Protein AF-A0A821B7I1-F1 (afdb_monomer_lite)

Foldseek 3Di:
DPDDDDDDDDPVVVVVVVVVVVVVVVVVVCQVPQVSQQVQPEEEDAVDDAWAQDPVNGYIYGYPNVVVVVCVVVVHDDDDHDDD

Sequence (84 aa):
MLLDGIRLNNKADKQSENRISRSLSSLFDLRRLGLLCDLLWSDPDNDLKGWSENDAGISLRFGVDIVNEFLNQHKMDLICRAHK

Organism: NCBI:txid392030

InterPro domains:
  IPR004843 Calcineurin-like, phosphoesterase domain [PF00149] (23-83)
  IPR006186 Serine/threonine-specific protein phosphatase/bis(5-nucleosyl)-tetraphosphatase [PR00114] (18-45)
  IPR006186 Serine/threonine-specific protein phosphatase/bis(5-nucleosyl)-tetraphosphatase [PR00114] (75-84)
  IPR029052 Metallo-dependent phosphatase-like [G3DSA:3.60.21.10] (8-84)
  IPR029052 Metallo-dependent phosphatase-like [SSF56300] (29-83)
  IPR050341 Serine/threonine-protein phosphatase PP1 catalytic subunit [PTHR11668] (19-84)

Secondary structure (DSSP, 8-state):
---------SHHHHHHHHHHHHHHHHHHHHHTSHHHHHHHH-EE-TT--SEEE-TTSSSEEE-HHHHHHHHHHHT-S-------

Radius of gyration: 19.02 Å; chains: 1; bounding box: 34×24×57 Å

Structure (mmCIF, N/CA/C/O backbone):
data_AF-A0A821B7I1-F1
#
_entry.id   AF-A0A821B7I1-F1
#
loop_
_atom_site.group_PDB
_atom_site.id
_atom_site.type_symbol
_atom_site.label_atom_id
_atom_site.label_alt_id
_atom_site.label_comp_id
_atom_site.label_asym_id
_atom_site.label_entity_id
_atom_site.label_seq_id
_atom_site.pdbx_PDB_ins_code
_atom_site.Cartn_x
_atom_site.Cartn_y
_atom_site.Cartn_z
_atom_site.occupancy
_atom_site.B_iso_or_equiv
_atom_site.auth_seq_id
_atom_site.auth_comp_id
_atom_site.auth_asym_id
_atom_site.auth_atom_id
_atom_site.pdbx_PDB_model_num
ATOM 1 N N . MET A 1 1 ? 22.776 -5.988 -30.320 1.00 41.62 1 MET A N 1
ATOM 2 C CA . MET A 1 1 ? 22.000 -4.780 -29.966 1.00 41.62 1 MET A CA 1
ATOM 3 C C . MET A 1 1 ? 20.975 -4.556 -31.067 1.00 41.62 1 MET A C 1
ATOM 5 O O . MET A 1 1 ? 21.283 -3.930 -32.065 1.00 41.62 1 MET A O 1
ATOM 9 N N . LEU A 1 2 ? 19.814 -5.206 -30.956 1.00 36.59 2 LEU A N 1
ATOM 10 C CA . LEU A 1 2 ? 18.750 -5.214 -31.968 1.00 36.59 2 LEU A CA 1
ATOM 11 C C . LEU A 1 2 ? 17.853 -3.981 -31.787 1.00 36.59 2 LEU A C 1
ATOM 13 O O . LEU A 1 2 ? 16.840 -4.063 -31.101 1.00 36.59 2 LEU A O 1
ATOM 17 N N . LEU A 1 3 ? 18.240 -2.839 -32.358 1.00 43.59 3 LEU A N 1
ATOM 18 C CA . LEU A 1 3 ? 17.382 -1.645 -32.420 1.00 43.59 3 LEU A CA 1
ATOM 19 C C . LEU A 1 3 ? 17.355 -0.991 -33.809 1.00 43.59 3 LEU A C 1
ATOM 21 O O . LEU A 1 3 ? 17.031 0.184 -33.917 1.00 43.59 3 LEU A O 1
ATOM 25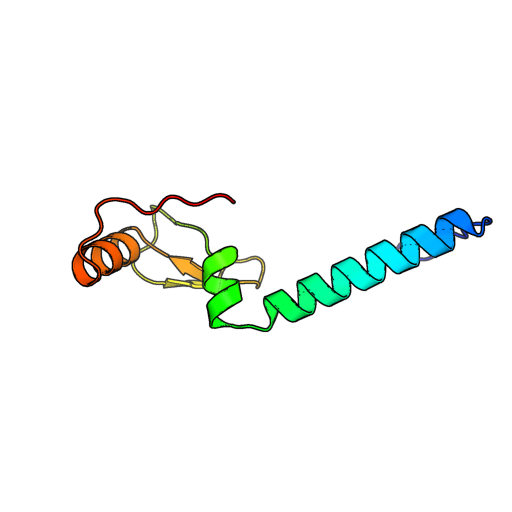 N N . ASP A 1 4 ? 17.618 -1.747 -34.875 1.00 49.44 4 ASP A N 1
ATOM 26 C CA . ASP A 1 4 ? 17.421 -1.254 -36.239 1.00 49.44 4 ASP A CA 1
ATOM 27 C C . ASP A 1 4 ? 16.426 -2.134 -36.993 1.00 49.44 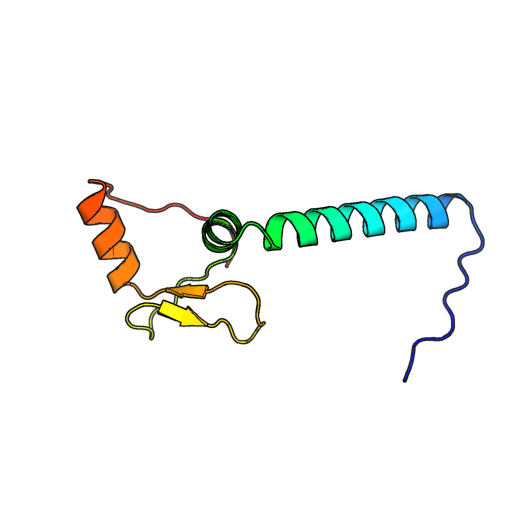4 ASP A C 1
ATOM 29 O O . ASP A 1 4 ? 16.706 -3.291 -37.303 1.00 49.44 4 ASP A O 1
ATOM 33 N N . GLY A 1 5 ? 15.270 -1.553 -37.327 1.00 47.28 5 GLY A N 1
ATOM 34 C CA . GLY A 1 5 ? 14.483 -2.009 -38.472 1.00 47.28 5 GLY A CA 1
ATOM 35 C C . GLY A 1 5 ? 13.063 -2.493 -38.195 1.00 47.28 5 GLY A C 1
ATOM 36 O O . GLY A 1 5 ? 12.735 -3.629 -38.513 1.00 47.28 5 GLY A O 1
ATOM 37 N N . ILE A 1 6 ? 12.171 -1.605 -37.752 1.00 47.94 6 ILE A N 1
ATOM 38 C CA . ILE A 1 6 ? 10.754 -1.710 -38.132 1.00 47.94 6 ILE A CA 1
ATOM 39 C C . ILE A 1 6 ? 10.377 -0.402 -38.828 1.00 47.94 6 ILE A C 1
ATOM 41 O O . ILE A 1 6 ? 10.036 0.594 -38.199 1.00 47.94 6 ILE A O 1
ATOM 45 N N . ARG A 1 7 ? 10.499 -0.378 -40.158 1.00 49.75 7 ARG A N 1
ATOM 46 C CA . ARG A 1 7 ? 10.028 0.740 -40.982 1.00 49.75 7 ARG A CA 1
ATOM 47 C C . ARG A 1 7 ? 8.565 0.477 -41.342 1.00 49.75 7 ARG A C 1
ATOM 49 O O . ARG A 1 7 ? 8.291 -0.255 -42.289 1.00 49.75 7 ARG A O 1
ATOM 56 N N . LEU A 1 8 ? 7.637 1.045 -40.571 1.00 51.38 8 LEU A N 1
ATOM 57 C CA . LEU A 1 8 ? 6.197 0.939 -40.830 1.00 51.38 8 LEU A CA 1
ATOM 58 C C . LEU A 1 8 ? 5.789 1.897 -41.964 1.00 51.38 8 LEU A C 1
ATOM 60 O O . LEU A 1 8 ? 6.016 3.109 -41.905 1.00 51.38 8 LEU A O 1
ATOM 64 N N . ASN A 1 9 ? 5.225 1.331 -43.033 1.00 54.94 9 ASN A N 1
ATOM 65 C CA . ASN A 1 9 ? 4.999 2.004 -44.317 1.00 54.94 9 ASN A CA 1
ATOM 66 C C . ASN A 1 9 ? 3.594 2.614 -44.484 1.00 54.94 9 ASN A C 1
ATOM 68 O O . ASN A 1 9 ? 3.287 3.093 -45.573 1.00 54.94 9 ASN A O 1
ATOM 72 N N . ASN A 1 10 ? 2.748 2.670 -43.448 1.00 59.59 10 ASN A N 1
ATOM 73 C CA . ASN A 1 10 ? 1.392 3.219 -43.573 1.00 59.59 10 ASN A CA 1
ATOM 74 C C . ASN A 1 10 ? 1.044 4.278 -42.515 1.00 59.59 10 ASN A C 1
ATOM 76 O O . ASN A 1 10 ? 1.477 4.229 -41.367 1.00 59.59 10 ASN A O 1
ATOM 80 N N . LYS A 1 11 ? 0.221 5.269 -42.904 1.00 58.38 11 LYS A N 1
ATOM 81 C CA . LYS A 1 11 ? -0.264 6.346 -42.009 1.00 58.38 11 LYS A CA 1
ATOM 82 C C . LYS A 1 11 ? -1.021 5.810 -40.783 1.00 58.38 11 LYS A C 1
ATOM 84 O O . LYS A 1 11 ? -0.971 6.450 -39.736 1.00 58.38 11 LYS A O 1
ATOM 89 N N . ALA A 1 12 ? -1.687 4.661 -40.914 1.00 58.56 12 ALA A N 1
ATOM 90 C CA . ALA A 1 12 ? -2.387 3.993 -39.817 1.00 58.56 12 ALA A CA 1
ATOM 91 C C . ALA A 1 12 ? -1.420 3.567 -38.697 1.00 58.56 12 ALA A C 1
ATOM 93 O O . ALA A 1 12 ? -1.697 3.822 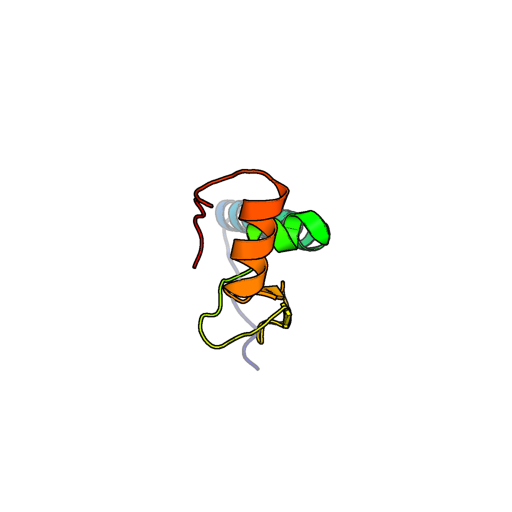-37.526 1.00 58.56 12 ALA A O 1
ATOM 94 N N . ASP A 1 13 ? -0.248 3.047 -39.066 1.00 59.47 13 ASP A N 1
ATOM 95 C CA . ASP A 1 13 ? 0.766 2.567 -38.124 1.00 59.47 13 ASP A CA 1
ATOM 96 C C . ASP A 1 13 ? 1.374 3.719 -37.312 1.00 59.47 13 ASP A C 1
ATOM 98 O O . ASP A 1 13 ? 1.483 3.649 -36.087 1.00 59.47 13 ASP A O 1
ATOM 102 N N . LYS A 1 14 ? 1.649 4.850 -37.976 1.00 59.81 14 LYS A N 1
ATOM 103 C CA . LYS A 1 14 ? 2.145 6.077 -37.324 1.00 59.81 14 LYS A CA 1
ATOM 104 C C . LYS A 1 14 ? 1.127 6.684 -36.356 1.00 59.81 14 LYS A C 1
ATOM 106 O O . LYS A 1 14 ? 1.493 7.303 -35.357 1.00 59.81 14 LYS A O 1
ATOM 111 N N . GLN A 1 15 ? -0.168 6.533 -36.641 1.00 66.50 15 GLN A N 1
ATOM 112 C CA . GLN A 1 15 ? -1.224 6.983 -35.737 1.00 66.50 15 GLN A CA 1
ATOM 113 C C . GLN A 1 15 ? -1.322 6.071 -34.508 1.00 66.50 15 GLN A C 1
ATOM 115 O O . GLN A 1 15 ? -1.455 6.583 -33.395 1.00 66.50 15 GLN A O 1
ATOM 120 N N . SER A 1 16 ? -1.213 4.748 -34.673 1.00 64.56 16 SER A N 1
ATOM 121 C CA . SER A 1 16 ? -1.129 3.824 -33.535 1.00 64.56 16 SER A CA 1
ATOM 122 C C . SER A 1 16 ? 0.122 4.054 -32.686 1.00 64.56 16 SER A C 1
ATOM 124 O O . SER A 1 16 ? -0.000 4.109 -31.466 1.00 64.56 16 SER A O 1
ATOM 126 N N . GLU A 1 17 ? 1.288 4.297 -33.291 1.00 66.94 17 GLU A N 1
ATOM 127 C CA . GLU A 1 17 ? 2.529 4.630 -32.574 1.00 66.94 17 GLU A CA 1
ATOM 128 C C . GLU A 1 17 ? 2.397 5.913 -31.751 1.00 66.94 17 GLU A C 1
ATOM 130 O O . GLU A 1 17 ? 2.809 5.945 -30.592 1.00 66.94 17 GLU A O 1
ATOM 135 N N . ASN A 1 18 ? 1.764 6.956 -32.300 1.00 69.75 18 ASN A N 1
ATOM 136 C CA . ASN A 1 18 ? 1.503 8.194 -31.563 1.00 69.75 18 ASN A CA 1
ATOM 137 C C . ASN A 1 18 ? 0.547 7.977 -30.383 1.00 69.75 18 ASN A C 1
ATOM 139 O O . ASN A 1 18 ? 0.722 8.583 -29.324 1.00 69.75 18 ASN A O 1
ATOM 143 N N . ARG A 1 19 ? -0.454 7.100 -30.532 1.00 66.38 19 ARG A N 1
ATOM 144 C CA . ARG A 1 19 ? -1.370 6.749 -29.435 1.00 66.38 19 ARG A CA 1
ATOM 145 C C . ARG A 1 19 ? -0.657 5.957 -28.343 1.00 66.38 19 ARG A C 1
ATOM 147 O O . ARG A 1 19 ? -0.837 6.276 -27.172 1.00 66.38 19 ARG A O 1
ATOM 154 N N . ILE A 1 20 ? 0.172 4.983 -28.719 1.00 70.94 20 ILE A N 1
ATOM 155 C CA . ILE A 1 20 ? 0.973 4.185 -27.780 1.00 70.94 20 ILE A CA 1
ATOM 156 C C . ILE A 1 20 ? 1.973 5.088 -27.055 1.00 70.94 20 ILE A C 1
ATOM 158 O O . ILE A 1 20 ? 2.011 5.084 -25.829 1.00 70.94 20 ILE A O 1
ATOM 162 N N . SER A 1 21 ? 2.703 5.930 -27.788 1.00 69.75 21 SER A N 1
ATOM 163 C CA . SER A 1 21 ? 3.671 6.881 -27.229 1.00 69.75 21 SER A CA 1
ATOM 164 C C . SER A 1 21 ? 3.017 7.826 -26.224 1.00 69.75 21 SER A C 1
ATOM 166 O O . SER A 1 21 ? 3.492 7.950 -25.101 1.00 69.75 21 SER A O 1
ATOM 168 N N . ARG A 1 22 ? 1.869 8.425 -26.571 1.00 66.19 22 ARG A N 1
ATOM 169 C CA . ARG A 1 22 ? 1.133 9.324 -25.669 1.00 66.19 22 ARG A CA 1
ATOM 170 C C . ARG A 1 22 ? 0.583 8.595 -24.438 1.00 66.19 22 ARG A C 1
ATOM 172 O O . ARG A 1 22 ? 0.599 9.156 -23.344 1.00 66.19 22 ARG A O 1
ATOM 179 N N . SER A 1 23 ? 0.127 7.351 -24.601 1.00 69.31 23 SER A N 1
ATOM 180 C CA . SER A 1 23 ? -0.330 6.513 -23.487 1.00 69.31 23 SER A CA 1
ATOM 181 C C . SER A 1 23 ? 0.821 6.178 -22.539 1.00 69.31 23 SER A C 1
ATOM 183 O O . SER A 1 23 ? 0.665 6.297 -21.327 1.00 69.31 23 SER A O 1
ATOM 185 N N . LEU A 1 24 ? 1.991 5.819 -23.077 1.00 66.25 24 LEU A N 1
ATOM 186 C CA . LEU A 1 24 ? 3.195 5.555 -22.293 1.00 66.25 24 LEU A CA 1
ATOM 187 C C . LEU A 1 24 ? 3.650 6.807 -21.542 1.00 66.25 24 LEU A C 1
ATOM 189 O O . LEU A 1 24 ? 3.883 6.718 -20.341 1.00 66.25 24 LEU A O 1
ATOM 193 N N . SER A 1 25 ? 3.704 7.973 -22.193 1.00 66.81 25 SER A N 1
ATOM 194 C CA . SER A 1 25 ? 4.036 9.245 -21.534 1.00 66.81 25 SER A CA 1
ATOM 195 C C . SER A 1 25 ? 3.096 9.548 -20.366 1.00 66.81 25 SER A C 1
ATOM 197 O O . SER A 1 25 ? 3.563 9.847 -19.273 1.00 66.81 25 SER A O 1
ATOM 199 N N . SER A 1 26 ? 1.784 9.367 -20.549 1.00 64.12 26 SER A N 1
ATOM 200 C CA . SER A 1 26 ? 0.800 9.545 -19.473 1.00 64.12 26 SER A CA 1
ATOM 201 C C . SER A 1 26 ? 0.970 8.532 -18.333 1.00 64.12 26 SER A C 1
ATOM 203 O O . SER A 1 26 ? 0.781 8.888 -17.174 1.00 64.12 26 SER A O 1
ATOM 205 N N . LEU A 1 27 ? 1.337 7.282 -18.634 1.00 63.44 27 LEU A N 1
ATOM 206 C CA . LEU A 1 27 ? 1.670 6.258 -17.635 1.00 63.44 27 LEU A CA 1
ATOM 207 C C . LEU A 1 27 ? 2.948 6.610 -16.860 1.00 63.44 27 LEU A C 1
ATOM 209 O O . LEU A 1 27 ? 3.057 6.300 -15.678 1.00 63.44 27 LEU A O 1
ATOM 213 N N . PHE A 1 28 ? 3.942 7.222 -17.507 1.00 63.03 28 PHE A N 1
ATOM 214 C CA . PHE A 1 28 ? 5.140 7.727 -16.829 1.00 63.03 28 PHE A CA 1
ATOM 215 C C . PHE A 1 28 ? 4.823 8.941 -15.949 1.00 63.03 28 PHE A C 1
ATOM 217 O O . PHE A 1 28 ? 5.312 8.990 -14.826 1.00 63.03 28 PHE A O 1
ATOM 224 N N . ASP A 1 29 ? 3.968 9.863 -16.393 1.00 63.41 29 ASP A N 1
ATOM 225 C CA . ASP A 1 29 ? 3.540 11.003 -15.570 1.00 63.41 29 ASP A CA 1
ATOM 226 C C . ASP A 1 29 ? 2.729 10.565 -14.341 1.00 63.41 29 ASP A C 1
ATOM 228 O O . ASP A 1 29 ? 2.966 11.065 -13.243 1.00 63.41 29 ASP A O 1
ATOM 232 N N . LEU A 1 30 ? 1.848 9.566 -14.480 1.00 61.66 30 LEU A N 1
ATOM 233 C CA . LEU A 1 30 ? 1.150 8.954 -13.341 1.00 61.66 30 LEU A CA 1
ATOM 234 C C . LEU A 1 30 ? 2.123 8.295 -12.353 1.00 61.66 30 LEU A C 1
ATOM 236 O O . LEU A 1 30 ? 1.967 8.453 -11.145 1.00 61.66 30 LEU A O 1
ATOM 240 N N . ARG A 1 31 ? 3.163 7.615 -12.856 1.00 58.06 31 ARG A N 1
ATOM 241 C CA . ARG A 1 31 ? 4.212 6.995 -12.026 1.00 58.06 31 ARG A CA 1
ATOM 242 C C . ARG A 1 31 ? 5.072 8.001 -11.255 1.00 58.06 31 ARG A C 1
ATOM 244 O O . ARG A 1 31 ? 5.728 7.624 -10.293 1.00 58.06 31 ARG A O 1
ATOM 251 N N . ARG A 1 32 ? 5.076 9.279 -11.650 1.00 60.28 32 ARG A N 1
ATOM 252 C CA . ARG A 1 32 ? 5.824 10.350 -10.965 1.00 60.28 32 ARG A CA 1
ATOM 253 C C . ARG A 1 32 ? 5.037 11.007 -9.827 1.00 60.28 32 ARG A C 1
ATOM 255 O O . ARG A 1 32 ? 5.621 11.763 -9.054 1.00 60.28 32 ARG A O 1
ATOM 262 N N . LEU A 1 33 ? 3.741 10.717 -9.688 1.00 60.09 33 LEU A N 1
ATOM 263 C CA . LEU A 1 33 ? 2.929 11.145 -8.547 1.00 60.09 33 LEU A CA 1
ATOM 264 C C . LEU A 1 33 ? 3.194 10.203 -7.363 1.00 60.09 33 LEU A C 1
ATOM 266 O O . LEU A 1 33 ? 2.384 9.322 -7.112 1.00 60.09 33 LEU A O 1
ATOM 270 N N . GLY A 1 34 ? 4.325 10.368 -6.665 1.00 63.91 34 GLY A N 1
ATOM 271 C CA . GLY A 1 34 ? 4.837 9.448 -5.625 1.00 63.91 34 GLY A CA 1
ATOM 272 C C . GLY A 1 34 ? 3.767 8.715 -4.799 1.00 63.91 34 GLY A C 1
ATOM 273 O O . GLY A 1 34 ? 3.569 7.522 -4.985 1.00 63.91 34 GLY A O 1
ATOM 274 N N . LEU A 1 35 ? 2.983 9.439 -3.992 1.00 57.72 35 LEU A N 1
ATOM 275 C CA . LEU A 1 35 ? 1.926 8.862 -3.136 1.00 57.72 35 LEU A CA 1
ATOM 276 C C . LEU A 1 35 ? 0.791 8.146 -3.894 1.00 57.72 35 LEU A C 1
ATOM 278 O O . LEU A 1 35 ? 0.224 7.180 -3.391 1.00 57.72 35 LEU A O 1
ATOM 282 N N . LEU A 1 36 ? 0.424 8.621 -5.088 1.00 53.84 36 LEU A N 1
ATOM 283 C CA . LEU A 1 36 ? -0.666 8.034 -5.876 1.00 53.84 36 LEU A CA 1
ATOM 284 C C . LEU A 1 36 ? -0.185 6.805 -6.660 1.00 53.84 36 LEU A C 1
ATOM 286 O O . LEU A 1 36 ? -0.938 5.851 -6.837 1.00 53.84 36 LEU A O 1
ATOM 290 N N . CYS A 1 37 ? 1.070 6.820 -7.113 1.00 58.22 37 CYS A N 1
ATOM 291 C CA . CYS A 1 37 ? 1.711 5.671 -7.734 1.00 58.22 37 CYS A CA 1
ATOM 292 C C . CYS A 1 37 ? 1.881 4.542 -6.719 1.00 58.22 37 CYS A C 1
ATOM 294 O O . CYS A 1 37 ? 1.566 3.404 -7.050 1.00 58.22 37 CYS A O 1
ATOM 296 N N . ASP A 1 38 ? 2.285 4.859 -5.487 1.00 61.88 38 ASP A N 1
ATOM 297 C CA . ASP A 1 38 ? 2.396 3.863 -4.423 1.00 61.88 38 ASP A CA 1
ATOM 298 C C . ASP A 1 38 ? 1.042 3.256 -4.067 1.00 61.88 38 ASP A C 1
ATOM 300 O O . ASP A 1 38 ? 0.952 2.052 -3.884 1.00 61.88 38 ASP A O 1
ATOM 304 N N . LEU A 1 39 ? -0.051 4.021 -4.092 1.00 60.12 39 LEU A N 1
ATOM 305 C CA . LEU A 1 39 ? -1.386 3.452 -3.877 1.00 60.12 39 LEU A CA 1
ATOM 306 C C . LEU A 1 39 ? -1.850 2.522 -5.017 1.00 60.12 39 LEU A C 1
ATOM 308 O O . LEU A 1 39 ? -2.595 1.577 -4.768 1.00 60.12 39 LEU A O 1
ATOM 312 N N . LEU A 1 40 ? -1.453 2.792 -6.267 1.00 59.34 40 LEU A N 1
ATOM 313 C CA . LEU A 1 40 ? -1.893 2.009 -7.433 1.00 59.34 40 LEU A CA 1
ATOM 314 C C . LEU A 1 40 ? -0.988 0.816 -7.780 1.00 59.34 40 LEU A C 1
ATOM 316 O O . LEU A 1 40 ? -1.474 -0.124 -8.411 1.00 59.34 40 LEU A O 1
ATOM 320 N N . TRP A 1 41 ? 0.300 0.869 -7.436 1.00 68.12 41 TRP A N 1
ATOM 321 C CA . TRP A 1 41 ? 1.321 -0.072 -7.920 1.00 68.12 41 TRP A CA 1
ATOM 322 C C . TRP A 1 41 ? 2.112 -0.770 -6.811 1.00 68.12 41 TRP A C 1
ATOM 324 O O . TRP A 1 41 ? 3.033 -1.520 -7.129 1.00 68.12 41 TRP A O 1
ATOM 334 N N . SER A 1 42 ? 1.780 -0.540 -5.537 1.00 70.56 42 SER A N 1
ATOM 335 C CA . SER A 1 42 ? 2.403 -1.290 -4.448 1.00 70.56 42 SER A CA 1
ATOM 336 C C . SER A 1 42 ? 1.807 -2.688 -4.309 1.00 70.56 42 SER A C 1
ATOM 338 O O . SER A 1 42 ? 0.594 -2.887 -4.447 1.00 70.56 42 SER A O 1
ATOM 340 N N . ASP A 1 43 ? 2.665 -3.662 -4.011 1.00 79.12 43 ASP A N 1
ATOM 341 C CA . ASP A 1 43 ? 2.287 -5.073 -3.916 1.00 79.12 43 ASP A CA 1
ATOM 342 C C . ASP A 1 43 ? 2.471 -5.623 -2.489 1.00 79.12 43 ASP A C 1
ATOM 344 O O . ASP A 1 43 ? 3.483 -5.318 -1.845 1.00 79.12 43 ASP A O 1
ATOM 348 N N . PRO A 1 44 ? 1.505 -6.405 -1.956 1.00 80.44 44 PRO A N 1
ATOM 349 C CA . PRO A 1 44 ? 1.634 -7.024 -0.649 1.00 80.44 44 PRO A CA 1
ATOM 350 C C . PRO A 1 44 ? 2.660 -8.154 -0.706 1.00 80.44 44 PRO A C 1
ATOM 352 O O . PRO A 1 44 ? 2.664 -8.970 -1.629 1.00 80.44 44 PRO A O 1
ATOM 355 N N . ASP A 1 45 ? 3.496 -8.237 0.322 1.00 83.06 45 ASP A N 1
ATOM 356 C CA . ASP A 1 45 ? 4.488 -9.295 0.474 1.00 83.06 45 ASP A CA 1
ATOM 357 C C . ASP A 1 45 ? 4.308 -9.971 1.840 1.00 83.06 45 ASP A C 1
ATOM 359 O O . ASP A 1 45 ? 4.444 -9.342 2.890 1.00 83.06 45 ASP A O 1
ATOM 363 N N . ASN A 1 46 ? 3.947 -11.258 1.825 1.00 81.75 46 ASN A N 1
ATOM 364 C CA . ASN A 1 46 ? 3.635 -12.020 3.038 1.00 81.75 46 ASN A CA 1
ATOM 365 C C . ASN A 1 46 ? 4.873 -12.314 3.894 1.00 81.75 46 ASN A C 1
ATOM 367 O O . ASN A 1 46 ? 4.731 -12.549 5.094 1.00 81.75 46 ASN A O 1
ATOM 371 N N . ASP A 1 47 ? 6.062 -12.304 3.290 1.00 86.19 47 ASP A N 1
ATOM 372 C CA . ASP A 1 47 ? 7.324 -12.585 3.974 1.00 86.19 47 ASP A CA 1
ATOM 373 C C . ASP A 1 47 ? 8.014 -11.293 4.449 1.00 86.19 47 ASP A C 1
ATOM 375 O O . ASP A 1 47 ? 9.032 -11.331 5.149 1.00 86.19 47 ASP A O 1
ATOM 379 N N . LEU A 1 48 ? 7.448 -10.132 4.100 1.00 86.19 48 LEU A N 1
ATOM 380 C CA . LEU A 1 48 ? 7.954 -8.818 4.467 1.00 86.19 48 LEU A CA 1
ATOM 381 C C . LEU A 1 48 ? 7.314 -8.303 5.761 1.00 86.19 48 LEU A C 1
ATOM 383 O O . LEU A 1 48 ? 6.111 -8.420 5.990 1.00 86.19 48 LEU A O 1
ATOM 387 N N . LYS A 1 49 ? 8.130 -7.631 6.576 1.00 87.38 49 LYS A N 1
ATOM 388 C CA . LYS A 1 49 ? 7.670 -6.774 7.669 1.00 87.38 49 LYS A CA 1
ATOM 389 C C . LYS A 1 49 ? 8.004 -5.319 7.344 1.00 87.38 49 LYS A C 1
ATOM 391 O O . LYS A 1 49 ? 9.172 -5.005 7.114 1.00 87.38 49 LYS A O 1
ATOM 396 N N . GLY A 1 50 ? 7.010 -4.439 7.356 1.00 83.19 50 GLY A N 1
ATOM 397 C CA . GLY A 1 50 ? 7.167 -3.024 7.030 1.00 83.19 50 GLY A CA 1
ATOM 398 C C . GLY A 1 50 ? 7.145 -2.749 5.524 1.00 83.19 50 GLY A C 1
ATOM 399 O O . GLY A 1 50 ? 6.379 -3.363 4.786 1.00 83.19 50 GLY A O 1
ATOM 400 N N . TRP A 1 51 ? 7.976 -1.809 5.071 1.00 82.31 51 TRP A N 1
ATOM 401 C CA . TRP A 1 51 ? 8.084 -1.400 3.665 1.00 82.31 51 TRP A CA 1
ATOM 402 C C . TRP A 1 51 ? 9.392 -1.892 3.043 1.00 82.31 51 TRP A C 1
ATOM 404 O O . TRP A 1 51 ? 10.429 -1.912 3.707 1.00 82.31 51 TRP A O 1
ATOM 414 N N . SER A 1 52 ? 9.362 -2.240 1.759 1.00 80.25 52 SER A N 1
ATOM 415 C CA . SER A 1 52 ? 10.547 -2.597 0.975 1.00 80.25 52 SER A CA 1
ATOM 416 C C . SER A 1 52 ? 10.459 -2.021 -0.430 1.00 80.25 52 SER A C 1
ATOM 418 O O . SER A 1 52 ? 9.371 -1.781 -0.944 1.00 80.25 52 SER A O 1
ATOM 420 N N . GLU A 1 53 ? 11.599 -1.802 -1.070 1.00 74.12 53 GLU A N 1
ATOM 421 C CA . GLU A 1 53 ? 11.627 -1.431 -2.480 1.00 74.12 53 GLU A CA 1
ATOM 422 C C . GLU A 1 53 ? 11.247 -2.640 -3.353 1.00 74.12 53 GLU A C 1
ATOM 424 O O . GLU A 1 53 ? 11.501 -3.807 -3.019 1.00 74.12 53 GLU A O 1
ATOM 429 N N . ASN A 1 54 ? 10.581 -2.369 -4.475 1.00 68.19 54 ASN A N 1
ATOM 430 C CA . ASN A 1 54 ? 10.321 -3.386 -5.484 1.00 68.19 54 ASN A CA 1
ATOM 431 C C . ASN A 1 54 ? 11.548 -3.530 -6.400 1.00 68.19 54 ASN A C 1
ATOM 433 O O . ASN A 1 54 ? 12.092 -2.531 -6.874 1.00 68.19 54 ASN A O 1
ATOM 437 N N . ASP A 1 55 ? 11.942 -4.765 -6.715 1.00 62.12 55 ASP A N 1
ATOM 438 C CA . ASP A 1 55 ? 13.105 -5.077 -7.562 1.00 62.12 55 ASP A CA 1
ATOM 439 C C . ASP A 1 55 ? 12.975 -4.498 -8.987 1.00 62.12 55 ASP A C 1
ATOM 441 O O . ASP A 1 55 ? 13.963 -4.313 -9.697 1.00 62.12 55 ASP A O 1
ATOM 445 N N . ALA A 1 56 ? 11.749 -4.167 -9.409 1.00 61.06 56 ALA A N 1
ATOM 446 C CA . ALA A 1 56 ? 11.450 -3.511 -10.681 1.00 61.06 56 ALA A CA 1
ATOM 447 C C . ALA A 1 56 ? 11.754 -1.995 -10.703 1.00 61.06 56 ALA A C 1
ATOM 449 O O . ALA A 1 56 ? 11.607 -1.360 -11.751 1.00 61.06 56 ALA A O 1
ATOM 450 N N . GLY A 1 57 ? 12.148 -1.397 -9.570 1.00 59.00 57 GLY A N 1
ATOM 451 C CA . GLY A 1 57 ? 12.498 0.025 -9.460 1.00 59.00 57 GLY A CA 1
ATOM 452 C C . GLY A 1 57 ? 11.313 0.988 -9.597 1.00 59.00 57 GLY A C 1
ATOM 453 O O . GLY A 1 57 ? 11.510 2.185 -9.807 1.00 59.00 57 GLY A O 1
ATOM 454 N N . ILE A 1 58 ? 10.081 0.476 -9.521 1.00 59.50 58 ILE A N 1
ATOM 455 C CA . ILE A 1 58 ? 8.845 1.259 -9.565 1.00 59.50 58 ILE A CA 1
ATOM 456 C C . ILE A 1 58 ? 7.941 0.764 -8.430 1.00 59.50 58 ILE A C 1
ATOM 458 O O . ILE A 1 58 ? 7.550 -0.401 -8.422 1.00 59.50 58 ILE A O 1
ATOM 462 N N . SER A 1 59 ? 7.593 1.680 -7.522 1.00 65.06 59 SER A N 1
ATOM 463 C CA . SER A 1 59 ? 6.762 1.467 -6.326 1.00 65.06 59 SER A CA 1
ATOM 464 C C . SER A 1 59 ? 7.396 0.626 -5.201 1.00 65.06 59 SER A C 1
ATOM 466 O O . SER A 1 59 ? 8.549 0.197 -5.282 1.00 65.06 59 SER A O 1
ATOM 468 N N . LEU A 1 60 ? 6.645 0.459 -4.111 1.00 72.94 60 LEU A N 1
ATOM 469 C CA . LEU A 1 60 ? 7.049 -0.170 -2.854 1.00 72.94 60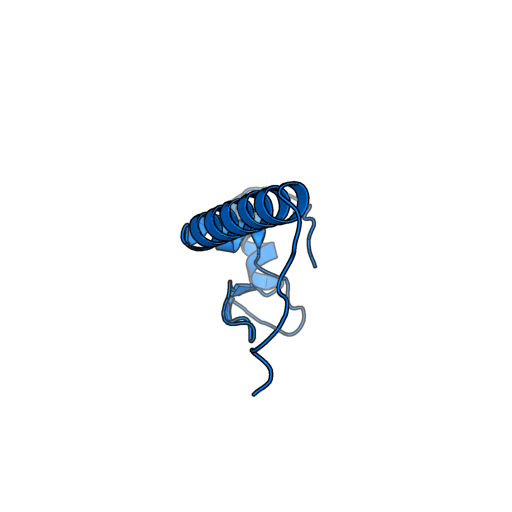 LEU A CA 1
ATOM 470 C C . LEU A 1 60 ? 6.278 -1.477 -2.631 1.00 72.94 60 LEU A C 1
ATOM 472 O O . LEU A 1 60 ? 5.149 -1.632 -3.082 1.00 72.94 60 LEU A O 1
ATOM 476 N N . ARG A 1 61 ? 6.867 -2.409 -1.891 1.00 82.69 61 ARG A N 1
ATOM 477 C CA . ARG A 1 61 ? 6.175 -3.554 -1.295 1.00 82.69 61 ARG A CA 1
ATOM 478 C C . ARG A 1 61 ? 5.862 -3.263 0.162 1.00 82.69 61 ARG A C 1
ATOM 480 O O . ARG A 1 61 ? 6.628 -2.561 0.828 1.00 82.69 61 ARG A O 1
ATOM 487 N N . PHE A 1 62 ? 4.769 -3.824 0.661 1.00 85.44 62 PHE A N 1
ATOM 488 C CA . PHE A 1 62 ? 4.375 -3.677 2.060 1.00 85.44 62 PHE A CA 1
ATOM 489 C C . PHE A 1 62 ? 3.958 -5.007 2.681 1.00 85.44 62 PHE A C 1
ATOM 491 O O . PHE A 1 62 ? 3.349 -5.859 2.035 1.00 85.44 62 PHE A O 1
ATOM 498 N N . GLY A 1 63 ? 4.306 -5.169 3.953 1.00 88.69 63 GLY A N 1
ATOM 499 C CA . GLY A 1 63 ? 3.958 -6.332 4.751 1.00 88.69 63 GLY A CA 1
ATOM 500 C C . GLY A 1 63 ? 2.526 -6.298 5.280 1.00 88.69 63 GLY A C 1
ATOM 501 O O . GLY A 1 63 ? 1.837 -5.273 5.285 1.00 88.69 63 GLY A O 1
ATOM 502 N N . VAL A 1 64 ? 2.088 -7.444 5.800 1.00 89.19 64 VAL A N 1
ATOM 503 C CA . VAL A 1 64 ? 0.777 -7.607 6.454 1.00 89.19 64 VAL A CA 1
ATOM 504 C C . VAL A 1 64 ? 0.628 -6.689 7.679 1.00 89.19 64 VAL A C 1
ATOM 506 O O . VAL A 1 64 ? -0.480 -6.278 8.024 1.00 89.19 64 VAL A O 1
ATOM 509 N N . ASP A 1 65 ? 1.731 -6.327 8.333 1.00 88.75 65 ASP A N 1
ATOM 510 C CA . ASP A 1 65 ? 1.749 -5.391 9.458 1.00 88.75 65 ASP A CA 1
ATOM 511 C C . ASP A 1 65 ? 1.283 -3.986 9.059 1.00 88.75 65 ASP A C 1
ATOM 513 O O . ASP A 1 65 ? 0.462 -3.400 9.765 1.00 88.75 65 ASP A O 1
ATOM 517 N N . ILE A 1 66 ? 1.711 -3.501 7.890 1.00 89.88 66 ILE A N 1
ATOM 518 C CA . ILE A 1 66 ? 1.279 -2.213 7.335 1.00 89.88 66 ILE A CA 1
ATOM 519 C C . ILE A 1 66 ? -0.221 -2.221 7.019 1.00 89.88 66 ILE A C 1
ATOM 521 O O . ILE A 1 6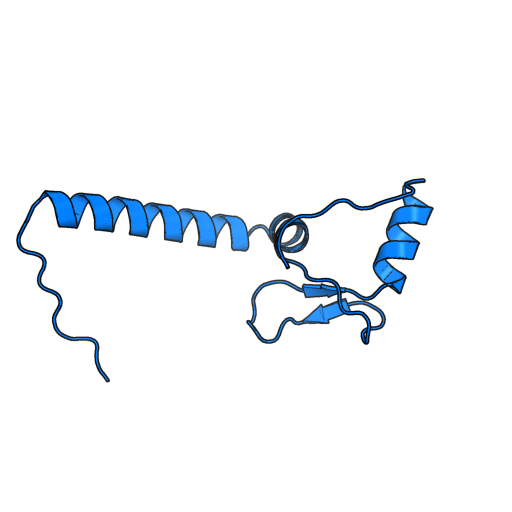6 ? -0.926 -1.261 7.334 1.00 89.88 66 ILE A O 1
ATOM 525 N N . VAL A 1 67 ? -0.735 -3.317 6.448 1.00 87.88 67 VAL A N 1
ATOM 526 C CA . VAL A 1 67 ? -2.174 -3.471 6.161 1.00 87.88 67 VAL A CA 1
ATOM 527 C C . VAL A 1 67 ? -2.990 -3.417 7.449 1.00 87.88 67 VAL A C 1
ATOM 529 O O . VAL A 1 67 ? -3.974 -2.683 7.530 1.00 87.88 67 VAL A O 1
ATOM 532 N N . ASN A 1 68 ? -2.572 -4.163 8.471 1.00 89.50 68 ASN A N 1
ATOM 533 C CA . ASN A 1 68 ? -3.271 -4.202 9.752 1.00 89.50 68 ASN A CA 1
ATOM 534 C C . ASN A 1 68 ? -3.249 -2.845 10.461 1.00 89.50 68 ASN A C 1
ATOM 536 O O . ASN A 1 68 ? -4.256 -2.437 11.038 1.00 89.50 68 ASN A O 1
ATOM 540 N N . GLU A 1 69 ? -2.122 -2.133 10.425 1.00 90.19 69 GLU A N 1
ATOM 541 C CA . GLU A 1 69 ? -2.032 -0.788 10.990 1.00 90.19 69 GLU A CA 1
ATOM 542 C C . GLU A 1 69 ? -2.984 0.178 10.275 1.00 90.19 69 GLU A C 1
ATOM 544 O O . GLU A 1 69 ? -3.761 0.868 10.936 1.00 90.19 69 GLU A O 1
ATOM 549 N N . PHE A 1 70 ? -3.004 0.159 8.941 1.00 87.31 70 PHE A N 1
ATOM 550 C CA . PHE A 1 70 ? -3.904 0.988 8.144 1.00 87.31 70 PHE A CA 1
ATOM 551 C C . PHE A 1 70 ? -5.383 0.707 8.450 1.00 87.31 70 PHE A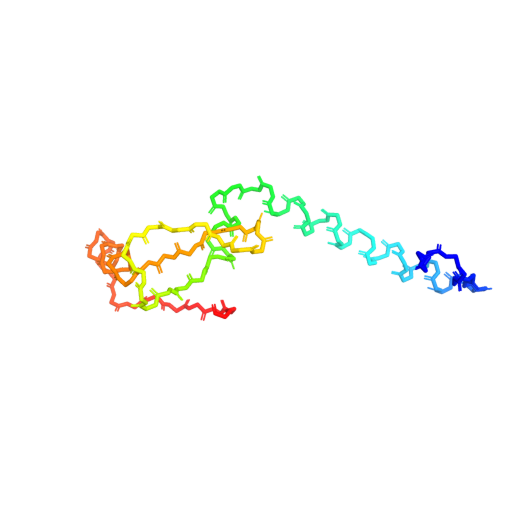 C 1
ATOM 553 O O . PHE A 1 70 ? -6.155 1.631 8.721 1.00 87.31 70 PHE A O 1
ATOM 560 N N . LEU A 1 71 ? -5.783 -0.568 8.458 1.00 88.88 71 LEU A N 1
ATOM 561 C CA . LEU A 1 71 ? -7.155 -0.981 8.763 1.00 88.88 71 LEU A CA 1
ATOM 562 C C . LEU A 1 71 ? -7.592 -0.507 10.157 1.00 88.88 71 LEU A C 1
ATOM 564 O O . LEU A 1 71 ? -8.667 0.080 10.304 1.00 88.88 71 LEU A O 1
ATOM 568 N N . ASN A 1 72 ? -6.728 -0.667 11.164 1.00 91.69 72 ASN A N 1
ATOM 569 C CA . ASN A 1 72 ? -7.000 -0.228 12.533 1.00 91.69 72 ASN A CA 1
ATOM 570 C C . ASN A 1 72 ? -7.101 1.299 12.654 1.00 91.69 72 ASN A C 1
ATOM 572 O O . ASN A 1 72 ? -8.013 1.805 13.310 1.00 91.69 72 ASN A O 1
ATOM 576 N N . GLN A 1 73 ? -6.193 2.042 12.011 1.00 93.12 73 GLN A N 1
ATOM 577 C CA . GLN A 1 73 ? -6.199 3.509 12.029 1.00 93.12 73 GLN A CA 1
ATOM 578 C C . GLN A 1 73 ? -7.466 4.084 11.381 1.00 93.12 73 GLN A C 1
ATOM 580 O O . GLN A 1 73 ? -8.028 5.063 11.880 1.00 93.12 73 GLN A O 1
ATOM 585 N N . HIS A 1 74 ? -7.950 3.457 10.307 1.00 87.88 74 HIS A N 1
ATOM 586 C CA . HIS A 1 74 ? -9.108 3.930 9.547 1.00 87.88 74 HIS A CA 1
ATOM 587 C C . HIS A 1 74 ? -10.433 3.247 9.908 1.00 87.88 74 HIS A C 1
ATOM 589 O O . HIS A 1 74 ? -11.463 3.602 9.333 1.00 87.88 74 HIS A O 1
ATOM 595 N N . LYS A 1 75 ? -10.435 2.326 10.884 1.00 90.62 75 LYS A N 1
ATOM 596 C CA . LYS A 1 75 ? -11.608 1.530 11.294 1.00 90.62 75 LYS A CA 1
ATOM 597 C C . LYS A 1 75 ? -12.266 0.823 10.103 1.00 90.62 75 LYS A C 1
ATOM 599 O O . LYS A 1 75 ? -13.481 0.888 9.923 1.00 90.62 75 LYS A O 1
ATOM 604 N N . MET A 1 76 ? -11.438 0.209 9.268 1.00 89.38 76 MET A N 1
ATOM 605 C CA . MET A 1 76 ? -11.857 -0.569 8.107 1.00 89.38 76 MET A CA 1
ATOM 606 C C . MET A 1 76 ? -11.585 -2.048 8.361 1.00 89.38 76 MET A C 1
ATOM 608 O O . MET A 1 76 ? -10.631 -2.390 9.053 1.00 89.38 76 MET A O 1
ATOM 612 N N . ASP A 1 77 ? -12.383 -2.917 7.748 1.00 84.00 77 ASP A N 1
ATOM 613 C CA . ASP A 1 77 ? -12.239 -4.368 7.913 1.00 84.00 77 ASP A CA 1
ATOM 614 C C . ASP A 1 77 ? -11.498 -5.033 6.742 1.00 84.00 77 ASP A C 1
ATOM 616 O O . ASP A 1 77 ? -10.978 -6.139 6.878 1.00 84.00 77 ASP A O 1
ATOM 620 N N . LEU A 1 78 ? -11.462 -4.385 5.570 1.00 86.00 78 LEU A N 1
ATOM 621 C CA . LEU A 1 78 ? -10.929 -4.973 4.341 1.00 86.00 78 LEU A CA 1
ATOM 622 C C . LEU A 1 78 ? -10.389 -3.911 3.377 1.00 86.00 78 LEU A C 1
ATOM 624 O O . LEU A 1 78 ? -11.059 -2.919 3.093 1.00 86.00 78 LEU A O 1
ATOM 628 N N . ILE A 1 79 ? -9.218 -4.181 2.794 1.00 82.94 79 ILE A N 1
ATOM 629 C CA . ILE A 1 79 ? -8.731 -3.495 1.593 1.00 82.94 79 ILE A CA 1
ATOM 630 C C . ILE A 1 79 ? -9.060 -4.376 0.387 1.00 82.94 79 ILE A C 1
ATOM 632 O O . ILE A 1 79 ? -8.569 -5.498 0.276 1.00 82.94 79 ILE A O 1
ATOM 636 N N . CYS A 1 80 ? -9.884 -3.872 -0.532 1.00 83.00 80 CYS A N 1
ATOM 637 C CA . CYS A 1 80 ? -10.114 -4.517 -1.821 1.00 83.00 80 CYS A CA 1
ATOM 638 C C . CYS A 1 80 ? -9.238 -3.839 -2.876 1.00 83.00 80 CYS A C 1
ATOM 640 O O . CYS A 1 80 ? -9.446 -2.665 -3.184 1.00 83.00 80 CYS A O 1
ATOM 642 N N . ARG A 1 81 ? -8.283 -4.576 -3.451 1.00 79.94 81 ARG A N 1
ATOM 643 C CA . ARG A 1 81 ? -7.429 -4.089 -4.541 1.00 79.94 81 ARG A CA 1
ATOM 644 C C . ARG A 1 81 ? -7.520 -4.973 -5.783 1.00 79.94 81 ARG A C 1
ATOM 646 O O . ARG A 1 81 ? -7.896 -6.139 -5.709 1.00 79.94 81 ARG A O 1
ATOM 653 N N . ALA A 1 82 ? -7.144 -4.396 -6.917 1.00 69.69 82 ALA A N 1
ATOM 654 C CA . ALA A 1 82 ? -6.784 -5.110 -8.138 1.00 69.69 82 ALA A CA 1
ATOM 655 C C . ALA A 1 82 ? -5.296 -4.844 -8.434 1.00 69.69 82 ALA A C 1
ATOM 657 O O . ALA A 1 82 ? -4.699 -3.985 -7.783 1.00 69.69 82 ALA A O 1
ATOM 658 N N . HIS A 1 83 ? -4.715 -5.547 -9.414 1.00 68.50 83 HIS A N 1
ATOM 659 C CA . HIS A 1 83 ? -3.257 -5.635 -9.627 1.00 68.50 83 HIS A CA 1
ATOM 660 C C . HIS A 1 83 ? -2.575 -6.546 -8.582 1.00 68.50 83 HIS A C 1
ATOM 662 O O . HIS A 1 83 ? -3.213 -6.876 -7.585 1.00 68.50 83 HIS A O 1
ATOM 668 N N . LYS A 1 84 ? -1.402 -7.104 -8.908 1.00 53.00 84 LYS A N 1
ATOM 669 C CA . LYS A 1 84 ? -0.950 -8.379 -8.323 1.00 53.00 84 LYS A CA 1
ATOM 670 C C . LYS A 1 84 ? -0.601 -8.320 -6.839 1.00 53.00 84 LYS A C 1
ATOM 672 O O . LYS A 1 84 ? -0.203 -7.250 -6.347 1.00 53.00 84 LYS A O 1
#

pLDDT: mean 70.11, std 13.92, range [36.59, 93.12]